Protein AF-A0AAV6SVW7-F1 (afdb_monomer)

Structure (mmCIF, N/CA/C/O backbone):
data_AF-A0AAV6SVW7-F1
#
_entry.id   AF-A0AAV6SVW7-F1
#
loop_
_atom_site.group_PDB
_atom_site.id
_atom_site.type_symbol
_atom_site.label_atom_id
_atom_site.label_alt_id
_atom_site.label_comp_id
_atom_site.label_asym_id
_atom_site.label_entity_id
_atom_site.label_seq_id
_atom_site.pdbx_PDB_ins_code
_atom_site.Cartn_x
_atom_site.Cartn_y
_atom_site.Cartn_z
_atom_site.occupancy
_atom_site.B_iso_or_equiv
_atom_site.auth_seq_id
_atom_site.auth_comp_id
_atom_site.auth_asym_id
_atom_site.auth_atom_id
_atom_site.pdbx_PDB_model_num
ATOM 1 N N . MET A 1 1 ? 54.884 0.766 43.199 1.00 44.59 1 MET A N 1
ATOM 2 C CA . MET A 1 1 ? 55.150 0.508 41.767 1.00 44.59 1 MET A CA 1
ATOM 3 C C . MET A 1 1 ? 53.873 0.757 40.955 1.00 44.59 1 MET A C 1
ATOM 5 O O . MET A 1 1 ? 53.070 -0.134 40.744 1.00 44.59 1 MET A O 1
ATOM 9 N N . ASN A 1 2 ? 53.664 2.037 40.641 1.00 40.62 2 ASN A N 1
ATOM 10 C CA . ASN A 1 2 ? 53.042 2.683 39.474 1.00 40.62 2 ASN A CA 1
ATOM 11 C C . ASN A 1 2 ? 51.845 2.015 38.749 1.00 40.62 2 ASN A C 1
ATOM 13 O O . ASN A 1 2 ? 52.002 1.393 37.705 1.00 40.62 2 ASN A O 1
ATOM 17 N N . ASN A 1 3 ? 50.624 2.317 39.215 1.00 53.09 3 ASN A N 1
ATOM 18 C CA . ASN A 1 3 ? 49.348 2.130 38.491 1.00 53.09 3 ASN A CA 1
ATOM 19 C C . ASN A 1 3 ? 49.211 3.091 37.273 1.00 53.09 3 ASN A C 1
ATOM 21 O O . ASN A 1 3 ? 48.445 2.854 36.346 1.00 53.09 3 ASN A O 1
ATOM 25 N N . ALA A 1 4 ? 50.029 4.148 37.206 1.00 53.28 4 ALA A N 1
ATOM 26 C CA . ALA A 1 4 ? 49.987 5.140 36.129 1.00 53.28 4 ALA A CA 1
ATOM 27 C C . ALA A 1 4 ? 50.474 4.619 34.758 1.00 53.28 4 ALA A C 1
ATOM 29 O O . ALA A 1 4 ? 50.065 5.143 33.727 1.00 53.28 4 ALA A O 1
ATOM 30 N N . THR A 1 5 ? 51.310 3.575 34.707 1.00 56.66 5 THR A N 1
ATOM 31 C CA . THR A 1 5 ? 51.889 3.084 33.440 1.00 56.66 5 THR A CA 1
ATOM 32 C C . THR A 1 5 ? 50.889 2.268 32.605 1.00 56.66 5 THR A C 1
ATOM 34 O O . THR A 1 5 ? 50.937 2.311 31.376 1.00 56.66 5 THR A O 1
ATOM 37 N N . LEU A 1 6 ? 49.931 1.586 33.249 1.00 53.31 6 LEU A N 1
ATOM 38 C CA . LEU A 1 6 ? 48.901 0.781 32.571 1.00 53.31 6 LEU A CA 1
ATOM 39 C C . LEU A 1 6 ? 47.784 1.638 31.950 1.00 53.31 6 LEU A C 1
ATOM 41 O O . LEU A 1 6 ? 47.276 1.304 30.881 1.00 53.31 6 LEU A O 1
ATOM 45 N N . GLN A 1 7 ? 47.441 2.772 32.572 1.00 52.28 7 GLN A N 1
ATOM 46 C CA . GLN A 1 7 ? 46.446 3.715 32.041 1.00 52.28 7 GLN A CA 1
ATOM 47 C C . GLN A 1 7 ? 46.951 4.433 30.773 1.00 52.28 7 GLN A C 1
ATOM 49 O O . GLN A 1 7 ? 46.193 4.629 29.825 1.00 52.28 7 GLN A O 1
ATOM 54 N N . VAL A 1 8 ? 48.251 4.745 30.694 1.00 51.66 8 VAL A N 1
ATOM 55 C CA . VAL A 1 8 ? 48.854 5.436 29.536 1.00 51.66 8 VAL A CA 1
ATOM 56 C C . VAL A 1 8 ? 48.928 4.531 28.294 1.00 51.66 8 VAL A C 1
ATOM 58 O O . VAL A 1 8 ? 48.668 4.995 27.185 1.00 51.66 8 VAL A O 1
ATOM 61 N N . GLN A 1 9 ? 49.181 3.224 28.447 1.00 52.53 9 GLN A N 1
ATOM 62 C CA . GLN A 1 9 ? 49.173 2.281 27.313 1.00 52.53 9 GLN A CA 1
ATOM 63 C C . GLN A 1 9 ? 47.788 2.117 26.660 1.00 52.53 9 GLN A C 1
ATOM 65 O O . GLN A 1 9 ? 47.708 1.879 25.453 1.00 52.53 9 GLN A O 1
ATOM 70 N N . PHE A 1 10 ? 46.699 2.257 27.424 1.00 53.31 10 PHE A N 1
ATOM 71 C CA . PHE A 1 10 ? 45.330 2.166 26.901 1.00 53.31 10 PHE A CA 1
ATOM 72 C C . PHE A 1 10 ? 44.915 3.408 26.099 1.00 53.31 10 PHE A C 1
ATOM 74 O O . PHE A 1 10 ? 44.258 3.273 25.066 1.00 53.31 10 PHE A O 1
ATOM 81 N N . VAL A 1 11 ? 45.327 4.604 26.534 1.00 53.94 11 VAL A N 1
ATOM 82 C CA . VAL A 1 11 ? 45.040 5.869 25.830 1.00 53.94 11 VAL A CA 1
ATOM 83 C C . VAL A 1 11 ? 45.810 5.942 24.506 1.00 53.94 11 VAL A C 1
ATOM 85 O O . VAL A 1 11 ? 45.211 6.203 23.465 1.00 53.94 11 VAL A O 1
ATOM 88 N N . ILE A 1 12 ? 47.092 5.552 24.499 1.00 54.34 12 ILE A N 1
ATOM 89 C CA . ILE A 1 12 ? 47.933 5.567 23.287 1.00 54.34 12 ILE A CA 1
ATOM 90 C C . ILE A 1 12 ? 47.407 4.613 22.192 1.00 54.34 12 ILE A C 1
ATOM 92 O O . ILE A 1 12 ? 47.508 4.925 21.004 1.00 54.34 12 ILE A O 1
ATOM 96 N N . LYS A 1 13 ? 46.783 3.477 22.554 1.00 54.31 13 LYS A N 1
ATOM 97 C CA . LYS A 1 13 ? 46.134 2.573 21.578 1.00 54.31 13 LYS A CA 1
ATOM 98 C C . LYS A 1 13 ? 44.862 3.161 20.955 1.00 54.31 13 LYS A C 1
ATOM 100 O O . LYS A 1 13 ? 44.518 2.789 19.838 1.00 54.31 13 LYS A O 1
ATOM 105 N N . ARG A 1 14 ? 44.177 4.070 21.652 1.00 53.91 14 ARG A N 1
ATOM 106 C CA . ARG A 1 14 ? 42.938 4.721 21.198 1.00 53.91 14 ARG A CA 1
ATOM 107 C C . ARG A 1 14 ? 43.237 5.875 20.234 1.00 53.91 14 ARG A C 1
ATOM 109 O O . ARG A 1 14 ? 42.643 5.937 19.162 1.00 53.91 14 ARG A O 1
ATOM 116 N N . ASP A 1 15 ? 44.253 6.681 20.541 1.00 51.75 15 ASP A N 1
ATOM 117 C CA . ASP A 1 15 ? 44.711 7.784 19.680 1.00 51.75 15 ASP A CA 1
ATOM 118 C C . ASP A 1 15 ? 45.306 7.306 18.338 1.00 51.75 15 ASP A C 1
ATOM 120 O O . ASP A 1 15 ? 45.236 8.010 17.328 1.00 51.75 15 ASP A O 1
ATOM 124 N N . ALA A 1 16 ? 45.881 6.097 18.297 1.00 54.31 16 ALA A N 1
ATOM 125 C CA . ALA A 1 16 ? 46.373 5.482 17.061 1.00 54.31 16 ALA A CA 1
ATOM 126 C C . ALA A 1 16 ? 45.231 5.029 16.124 1.00 54.31 16 ALA A C 1
ATOM 128 O O . ALA A 1 16 ? 45.358 5.134 14.904 1.00 54.31 16 ALA A O 1
ATOM 129 N N . ILE A 1 17 ? 44.101 4.582 16.685 1.00 57.22 17 ILE A N 1
ATOM 130 C CA . ILE A 1 17 ? 42.902 4.175 15.931 1.00 57.22 17 ILE A CA 1
ATOM 131 C C . ILE A 1 17 ? 42.198 5.405 15.335 1.00 57.22 17 ILE A C 1
ATOM 133 O O . ILE A 1 17 ? 41.810 5.386 14.165 1.00 57.22 17 ILE A O 1
ATOM 137 N N . ASP A 1 18 ? 42.132 6.511 16.081 1.00 54.66 18 ASP A N 1
ATOM 138 C CA . ASP A 1 18 ? 41.532 7.767 15.607 1.00 54.66 18 ASP A CA 1
ATOM 139 C C . ASP A 1 18 ? 42.341 8.448 14.488 1.00 54.66 18 ASP A C 1
ATOM 141 O O . ASP A 1 18 ? 41.782 9.185 13.668 1.00 54.66 18 ASP A O 1
ATOM 145 N N . LYS A 1 19 ? 43.655 8.190 14.411 1.00 54.22 19 LYS A N 1
ATOM 146 C CA . LYS A 1 19 ? 44.498 8.655 13.297 1.00 54.22 19 LYS A CA 1
ATOM 147 C C . LYS A 1 19 ? 44.289 7.831 12.023 1.00 54.22 19 LYS A C 1
ATOM 149 O O . LYS A 1 19 ? 44.198 8.430 10.956 1.00 54.22 19 LYS A O 1
ATOM 154 N N . LEU A 1 20 ? 44.096 6.512 12.125 1.00 53.78 20 LEU A N 1
ATOM 155 C CA . LEU A 1 20 ? 43.766 5.653 10.973 1.00 53.78 20 LEU A CA 1
ATOM 156 C C . LEU A 1 20 ? 42.351 5.916 10.421 1.00 53.78 20 LEU A C 1
ATOM 158 O O . LEU A 1 20 ? 42.126 5.827 9.216 1.00 53.78 20 LEU A O 1
ATOM 162 N N . ALA A 1 21 ? 41.404 6.321 11.273 1.00 54.22 21 ALA A N 1
ATOM 163 C CA . ALA A 1 21 ? 40.040 6.665 10.861 1.00 54.22 21 ALA A CA 1
ATOM 164 C C . ALA A 1 21 ? 39.934 7.987 10.066 1.00 54.22 21 ALA A C 1
ATOM 166 O O . ALA A 1 21 ? 38.937 8.219 9.379 1.00 54.22 21 ALA A O 1
ATOM 167 N N . LYS A 1 22 ? 40.941 8.872 10.140 1.00 56.56 22 LYS A N 1
ATOM 168 C CA . LYS A 1 22 ? 40.931 10.167 9.430 1.00 56.56 22 LYS A CA 1
ATOM 169 C C . LYS A 1 22 ? 41.402 10.083 7.978 1.00 56.56 22 LYS A C 1
ATOM 171 O O . LYS A 1 22 ? 41.055 10.979 7.212 1.00 56.56 22 LYS A O 1
ATOM 176 N N . GLU A 1 23 ? 42.120 9.029 7.597 1.00 48.41 23 GLU A N 1
ATOM 177 C CA . GLU A 1 23 ? 42.682 8.865 6.247 1.00 48.41 23 GLU A CA 1
ATOM 178 C C . GLU A 1 23 ? 41.740 8.104 5.290 1.00 48.41 23 GLU A C 1
ATOM 180 O O . GLU A 1 23 ? 41.835 8.249 4.078 1.00 48.41 23 GLU A O 1
ATOM 185 N N . TYR A 1 24 ? 40.724 7.409 5.820 1.00 50.59 24 TYR A N 1
ATOM 186 C CA . TYR A 1 24 ? 39.656 6.751 5.044 1.00 50.59 24 TYR A CA 1
ATOM 187 C C . TYR A 1 24 ? 38.396 7.623 4.852 1.00 50.59 24 TYR A C 1
ATOM 189 O O . TYR A 1 24 ? 37.276 7.125 4.731 1.00 50.59 24 TYR A O 1
ATOM 197 N N . ARG A 1 25 ? 38.552 8.952 4.784 1.00 51.94 25 ARG A N 1
ATOM 198 C CA . ARG A 1 25 ? 37.470 9.883 4.405 1.00 51.94 25 ARG A CA 1
ATOM 199 C C . ARG A 1 25 ? 37.308 9.984 2.884 1.00 51.94 25 ARG A C 1
ATOM 201 O O . ARG A 1 25 ? 37.461 11.052 2.300 1.00 51.94 25 ARG A O 1
ATOM 208 N N . GLY A 1 26 ? 36.944 8.868 2.260 1.00 40.72 26 GLY A N 1
ATOM 209 C CA . GLY A 1 26 ? 36.455 8.812 0.883 1.00 40.72 26 GLY A CA 1
ATOM 210 C C . GLY A 1 26 ? 34.986 8.392 0.861 1.00 40.72 26 GLY A C 1
ATOM 211 O O . GLY A 1 26 ? 34.686 7.216 1.006 1.00 40.72 26 GLY A O 1
ATOM 212 N N . HIS A 1 27 ? 34.085 9.370 0.734 1.00 51.31 27 HIS A N 1
ATOM 213 C CA . HIS A 1 27 ? 32.672 9.258 0.334 1.00 51.31 27 HIS A CA 1
ATOM 214 C C . HIS A 1 27 ? 31.927 7.934 0.617 1.00 51.31 27 HIS A C 1
ATOM 216 O O . HIS A 1 27 ? 31.515 7.235 -0.305 1.00 51.31 27 HIS A O 1
ATOM 222 N N . VAL A 1 28 ? 31.598 7.666 1.883 1.00 44.09 28 VAL A N 1
ATOM 223 C CA . VAL A 1 28 ? 30.383 6.899 2.201 1.00 44.09 28 VAL A CA 1
ATOM 224 C C . VAL A 1 28 ? 29.422 7.847 2.895 1.00 44.09 28 VAL A C 1
ATOM 226 O O . VAL A 1 28 ? 29.619 8.267 4.033 1.00 44.09 28 VAL A O 1
ATOM 229 N N . GLN A 1 29 ? 28.407 8.249 2.140 1.00 42.59 29 GLN A N 1
ATOM 230 C CA . GLN A 1 29 ? 27.324 9.130 2.543 1.00 42.59 29 GLN A CA 1
ATOM 231 C C . GLN A 1 29 ? 26.471 8.417 3.605 1.00 42.59 29 GLN A C 1
ATOM 233 O O . GLN A 1 29 ? 25.433 7.833 3.301 1.00 42.59 29 GLN A O 1
ATOM 238 N N . LEU A 1 30 ? 26.931 8.434 4.861 1.00 44.62 30 LEU A N 1
ATOM 239 C CA . LEU A 1 30 ? 26.155 8.003 6.023 1.00 44.62 30 LEU A CA 1
ATOM 240 C C . LEU A 1 30 ? 25.028 9.012 6.248 1.00 44.62 30 LEU A C 1
ATOM 242 O O . LEU A 1 30 ? 25.114 9.947 7.041 1.00 44.62 30 LEU A O 1
ATOM 246 N N . SER A 1 31 ? 23.957 8.824 5.488 1.00 40.47 31 SER A N 1
ATOM 247 C CA . SER A 1 31 ? 22.658 9.380 5.809 1.00 40.47 31 SER A CA 1
ATOM 248 C C . SER A 1 31 ? 22.177 8.692 7.085 1.00 40.47 31 SER A C 1
ATOM 250 O O . SER A 1 31 ? 21.743 7.543 7.063 1.00 40.47 31 SER A O 1
ATOM 252 N N . PHE A 1 32 ? 22.249 9.401 8.213 1.00 42.59 32 PHE A N 1
ATOM 253 C CA . PHE A 1 32 ? 21.503 9.067 9.428 1.00 42.59 32 PHE A CA 1
ATOM 254 C C . PHE A 1 32 ? 20.003 9.265 9.156 1.00 42.59 32 PHE A C 1
ATOM 256 O O . PHE A 1 32 ? 19.350 10.163 9.682 1.00 42.59 32 PHE A O 1
ATOM 263 N N . SER A 1 33 ? 19.453 8.440 8.271 1.00 49.34 33 SER A N 1
ATOM 264 C CA . SER A 1 33 ? 18.027 8.184 8.218 1.00 49.34 33 SER A CA 1
ATOM 265 C C . SER A 1 33 ? 17.752 7.223 9.367 1.00 49.34 33 SER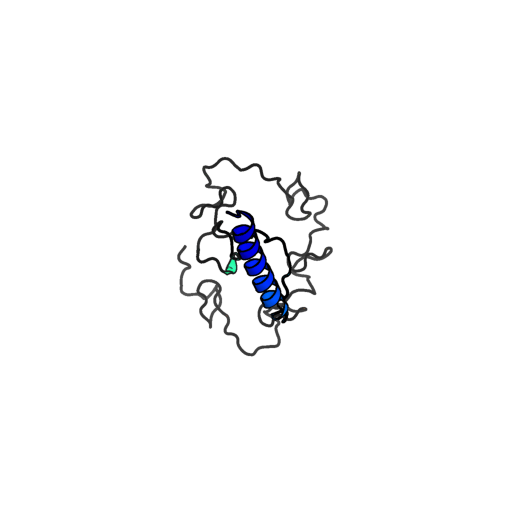 A C 1
ATOM 267 O O . SER A 1 33 ? 18.378 6.169 9.459 1.00 49.34 33 SER A O 1
ATOM 269 N N . LYS A 1 34 ? 16.877 7.613 10.303 1.00 37.62 34 LYS A N 1
ATOM 270 C CA . LYS A 1 34 ? 16.315 6.668 11.278 1.00 37.62 34 LYS A CA 1
ATOM 271 C C . LYS A 1 34 ? 15.968 5.386 10.506 1.00 37.62 34 LYS A C 1
ATOM 273 O O . LYS A 1 34 ? 15.293 5.537 9.482 1.00 37.62 34 LYS A O 1
ATOM 278 N N . PRO A 1 35 ? 16.414 4.183 10.917 1.00 45.97 35 PRO A N 1
ATOM 279 C CA . PRO A 1 35 ? 15.950 2.968 10.275 1.00 45.97 35 PRO A CA 1
ATOM 280 C C . PRO A 1 35 ? 14.439 2.966 10.464 1.00 45.97 35 PRO A C 1
ATOM 282 O O . PRO A 1 35 ? 13.928 2.827 11.573 1.00 45.97 35 PRO A O 1
ATOM 285 N N . TYR A 1 36 ? 13.716 3.267 9.391 1.00 53.59 36 TYR A N 1
ATOM 286 C CA . TYR A 1 36 ? 12.300 2.995 9.348 1.00 53.59 36 TYR A CA 1
ATOM 287 C C . TYR A 1 36 ? 12.242 1.478 9.450 1.00 53.59 36 TYR A C 1
ATOM 289 O O . TYR A 1 36 ? 12.650 0.800 8.507 1.00 53.59 36 TYR A O 1
ATOM 297 N N . GLU A 1 37 ? 11.875 0.965 10.625 1.00 57.44 37 GLU A N 1
ATOM 298 C CA . GLU A 1 37 ? 11.620 -0.454 10.853 1.00 57.44 37 GLU A CA 1
ATOM 299 C C . GLU A 1 37 ? 10.467 -0.858 9.936 1.00 57.44 37 GLU A C 1
ATOM 301 O O . GLU A 1 37 ? 9.289 -0.823 10.290 1.00 57.44 37 GLU A O 1
ATOM 306 N N . MET A 1 38 ? 10.815 -1.127 8.682 1.00 68.00 38 MET A N 1
ATOM 307 C CA . MET A 1 38 ? 9.882 -1.524 7.658 1.00 68.00 38 MET A CA 1
ATOM 308 C C . MET A 1 38 ? 9.583 -2.989 7.901 1.00 68.00 38 MET A C 1
ATOM 310 O O . MET A 1 38 ? 10.418 -3.854 7.637 1.00 68.00 38 MET A O 1
ATOM 314 N N . PHE A 1 39 ? 8.390 -3.239 8.416 1.00 74.94 39 PHE A N 1
ATOM 315 C CA . PHE A 1 39 ? 7.812 -4.565 8.451 1.00 74.94 39 PHE A CA 1
ATOM 316 C C . PHE A 1 39 ? 7.166 -4.858 7.097 1.00 74.94 39 PHE A C 1
ATOM 318 O O . PHE A 1 39 ? 6.495 -4.020 6.482 1.00 74.94 39 PHE A O 1
ATOM 325 N N . CYS A 1 40 ? 7.396 -6.063 6.607 1.00 76.44 40 CYS A N 1
ATOM 326 C CA . CYS A 1 40 ? 6.781 -6.572 5.409 1.00 76.44 40 CYS A CA 1
ATOM 327 C C . CYS A 1 40 ? 5.309 -6.872 5.697 1.00 76.44 40 CYS A C 1
ATOM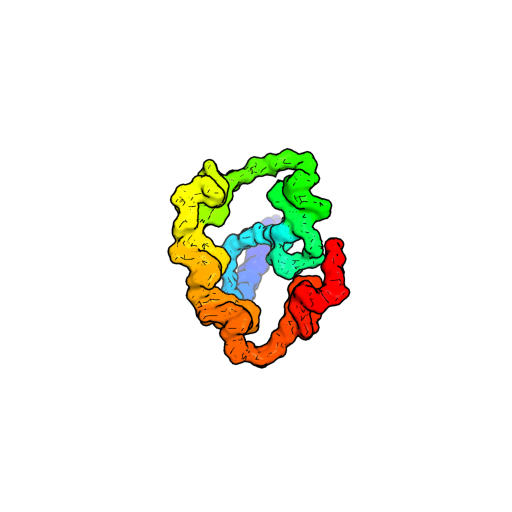 329 O O . CYS A 1 40 ? 4.984 -7.749 6.487 1.00 76.44 40 CYS A O 1
ATOM 331 N N .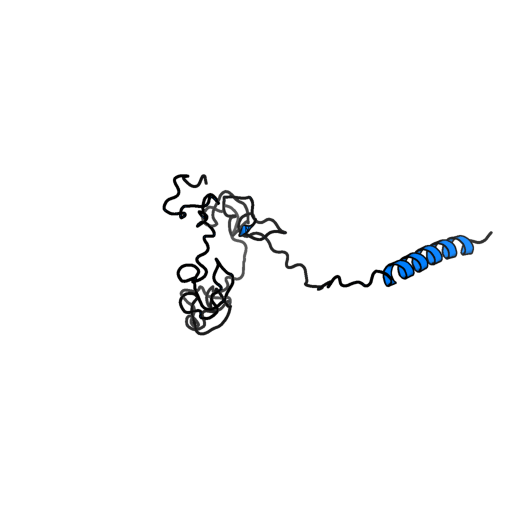 TYR A 1 41 ? 4.394 -6.188 5.016 1.00 73.62 41 TYR A N 1
ATOM 332 C CA . TYR A 1 41 ? 2.955 -6.432 5.176 1.00 73.62 41 TYR A CA 1
ATOM 333 C C . TYR A 1 41 ? 2.496 -7.814 4.676 1.00 73.62 41 TYR A C 1
ATOM 335 O O . TYR A 1 41 ? 1.362 -8.190 4.951 1.00 73.62 41 TYR A O 1
ATOM 343 N N . ARG A 1 42 ? 3.354 -8.557 3.957 1.00 74.00 42 ARG A N 1
ATOM 344 C CA . ARG A 1 42 ? 3.067 -9.931 3.519 1.00 74.00 42 ARG A CA 1
ATOM 345 C C . ARG A 1 42 ? 3.455 -10.990 4.544 1.00 74.00 42 ARG A C 1
ATOM 347 O O . ARG A 1 42 ? 2.717 -11.944 4.677 1.00 74.00 42 ARG A O 1
ATOM 354 N N . CYS A 1 43 ? 4.537 -10.831 5.307 1.00 75.44 43 CYS A N 1
ATOM 355 C CA . CYS A 1 43 ? 4.943 -11.855 6.287 1.00 75.44 43 CYS A CA 1
ATOM 356 C C . CYS A 1 43 ? 5.044 -11.375 7.737 1.00 75.44 43 CYS A C 1
ATOM 358 O O . CYS A 1 43 ? 5.127 -12.197 8.639 1.00 75.44 43 CYS A O 1
ATOM 360 N N . GLY A 1 44 ? 5.020 -10.066 7.976 1.00 73.81 44 GLY A N 1
ATOM 361 C CA . GLY A 1 44 ? 5.203 -9.467 9.297 1.00 73.81 44 GLY A CA 1
ATOM 362 C C . GLY A 1 44 ? 6.663 -9.261 9.713 1.00 73.81 44 GLY A C 1
ATOM 363 O O . GLY A 1 44 ? 6.895 -8.553 10.690 1.00 73.81 44 GLY A O 1
ATOM 364 N N . ASP A 1 45 ? 7.640 -9.801 8.977 1.00 78.00 45 ASP A N 1
ATOM 365 C CA . ASP A 1 45 ? 9.064 -9.673 9.316 1.00 78.00 45 ASP A CA 1
ATOM 366 C C . ASP A 1 45 ? 9.659 -8.325 8.903 1.00 78.00 45 ASP A C 1
ATOM 368 O O . ASP A 1 45 ? 9.178 -7.648 7.994 1.00 78.00 45 ASP A O 1
ATOM 372 N N . GLN A 1 46 ? 10.755 -7.947 9.556 1.00 78.19 46 GLN A N 1
ATOM 373 C CA . GLN A 1 46 ? 11.472 -6.702 9.297 1.00 78.19 46 GLN A CA 1
ATOM 374 C C . GLN A 1 46 ? 12.581 -6.872 8.249 1.00 78.19 46 GLN A C 1
ATOM 376 O O . GLN A 1 46 ? 13.058 -7.972 7.975 1.00 78.19 46 GLN A O 1
ATOM 381 N N . GLY A 1 47 ? 13.028 -5.753 7.675 1.00 78.50 47 GLY A N 1
ATOM 382 C CA . GLY A 1 47 ? 14.253 -5.705 6.868 1.00 78.50 47 GLY A CA 1
ATOM 383 C C . GLY A 1 47 ? 14.073 -5.975 5.373 1.00 78.50 47 GLY A C 1
ATOM 384 O O . GLY A 1 47 ? 15.060 -5.981 4.642 1.00 78.50 47 GLY A O 1
ATOM 385 N N . HIS A 1 48 ? 12.837 -6.143 4.894 1.00 81.19 48 HIS A N 1
ATOM 386 C CA . HIS A 1 48 ? 12.542 -6.263 3.467 1.00 81.19 48 HIS A CA 1
ATOM 387 C C . HIS A 1 48 ? 11.201 -5.617 3.092 1.00 81.19 48 HIS A C 1
ATOM 389 O O . HIS A 1 48 ? 10.291 -5.477 3.911 1.00 81.19 48 HIS A O 1
ATOM 395 N N . MET A 1 49 ? 11.071 -5.205 1.828 1.00 74.19 49 MET A N 1
ATOM 396 C CA . MET A 1 49 ? 9.807 -4.703 1.291 1.00 74.19 49 MET A CA 1
ATOM 397 C C . MET A 1 49 ? 8.879 -5.862 0.948 1.00 74.19 49 MET A C 1
ATOM 399 O O . MET A 1 49 ? 9.342 -6.932 0.567 1.00 74.19 49 MET A O 1
ATOM 403 N N . ALA A 1 50 ? 7.565 -5.606 0.947 1.00 73.50 50 ALA A N 1
ATOM 404 C CA . ALA A 1 50 ? 6.555 -6.583 0.543 1.00 73.50 50 ALA A CA 1
ATOM 405 C C . ALA A 1 50 ? 6.968 -7.349 -0.718 1.00 73.50 50 ALA A C 1
ATOM 407 O O . ALA A 1 50 ? 6.968 -8.565 -0.681 1.00 73.50 50 ALA A O 1
ATOM 408 N N . ARG A 1 51 ? 7.428 -6.667 -1.774 1.00 70.12 51 ARG A N 1
ATOM 409 C CA . ARG A 1 51 ? 7.869 -7.255 -3.055 1.00 70.12 51 ARG A CA 1
ATOM 410 C C . ARG A 1 51 ? 8.996 -8.295 -2.958 1.00 70.12 51 ARG A C 1
ATOM 412 O O . ARG A 1 51 ? 8.987 -9.227 -3.750 1.00 70.12 51 ARG A O 1
ATOM 419 N N . ASP A 1 52 ? 9.897 -8.144 -1.993 1.00 68.88 52 ASP A N 1
ATOM 420 C CA . ASP A 1 52 ? 11.077 -8.999 -1.798 1.00 68.88 52 ASP A CA 1
ATOM 421 C C . ASP A 1 52 ? 10.795 -10.120 -0.784 1.00 68.88 52 ASP A C 1
ATOM 423 O O . ASP A 1 52 ? 11.675 -10.901 -0.434 1.00 68.88 52 ASP A O 1
ATOM 427 N N . CYS A 1 53 ? 9.554 -10.189 -0.295 1.00 76.88 53 CYS A N 1
ATOM 428 C CA . CYS A 1 53 ? 9.104 -11.214 0.626 1.00 76.88 53 CYS A CA 1
ATOM 429 C C . CYS A 1 53 ? 9.062 -12.582 -0.052 1.00 76.88 53 CYS A C 1
ATOM 431 O O . CYS A 1 53 ? 8.447 -12.740 -1.108 1.00 76.88 53 CYS A O 1
ATOM 433 N N . CYS A 1 54 ? 9.683 -13.564 0.596 1.00 74.75 54 CYS A N 1
ATOM 434 C CA . CYS A 1 54 ? 9.702 -14.958 0.170 1.00 74.75 54 CYS A CA 1
ATOM 435 C C . CYS A 1 54 ? 8.406 -15.724 0.495 1.00 74.75 54 CYS A C 1
ATOM 437 O O . CYS A 1 54 ? 8.264 -16.866 0.065 1.00 74.75 54 CYS A O 1
ATOM 439 N N . HIS A 1 55 ? 7.469 -15.119 1.232 1.00 69.56 55 HIS A N 1
ATOM 440 C CA . HIS A 1 55 ? 6.184 -15.728 1.572 1.00 69.56 55 HIS A CA 1
ATOM 441 C C . HIS A 1 55 ? 5.132 -15.473 0.478 1.00 69.56 55 HIS A C 1
ATOM 443 O O . HIS A 1 55 ? 5.014 -14.351 -0.025 1.00 69.56 55 HIS A O 1
ATOM 449 N N . SER A 1 56 ? 4.382 -16.521 0.109 1.00 70.62 56 SER A N 1
ATOM 450 C CA . SER A 1 56 ? 3.287 -16.470 -0.876 1.00 70.62 56 SER A CA 1
ATOM 451 C C . SER A 1 56 ? 1.985 -15.919 -0.290 1.00 70.62 56 SER A C 1
ATOM 453 O O . SER A 1 56 ? 1.266 -15.196 -0.976 1.00 70.62 56 SER A O 1
ATOM 455 N N . GLU A 1 57 ? 1.728 -16.222 0.982 1.00 72.69 57 GLU A N 1
ATOM 456 C CA . GLU A 1 57 ? 0.513 -15.859 1.709 1.00 72.69 57 GLU A CA 1
ATOM 457 C C . GLU A 1 57 ? 0.656 -14.530 2.451 1.00 72.69 57 GLU A C 1
ATOM 459 O O . GLU A 1 57 ? 1.685 -14.257 3.074 1.00 72.69 57 GLU A O 1
ATOM 464 N N . ASP A 1 58 ? -0.408 -13.726 2.422 1.00 79.00 58 ASP A N 1
ATOM 465 C CA . ASP A 1 58 ? -0.458 -12.454 3.133 1.00 79.00 58 ASP A CA 1
ATOM 466 C C . ASP A 1 58 ? -0.645 -12.667 4.644 1.00 79.00 58 ASP A C 1
ATOM 468 O O . ASP A 1 58 ? -1.465 -13.462 5.115 1.00 79.00 58 ASP A O 1
ATOM 472 N N . ALA A 1 59 ? 0.095 -11.896 5.431 1.00 83.50 59 ALA A N 1
ATOM 473 C CA . ALA A 1 59 ? -0.026 -11.864 6.871 1.00 83.50 59 ALA A CA 1
ATOM 474 C C . ALA A 1 59 ? -1.333 -11.181 7.290 1.00 83.50 59 ALA A C 1
ATOM 476 O O . ALA A 1 59 ? -1.765 -10.1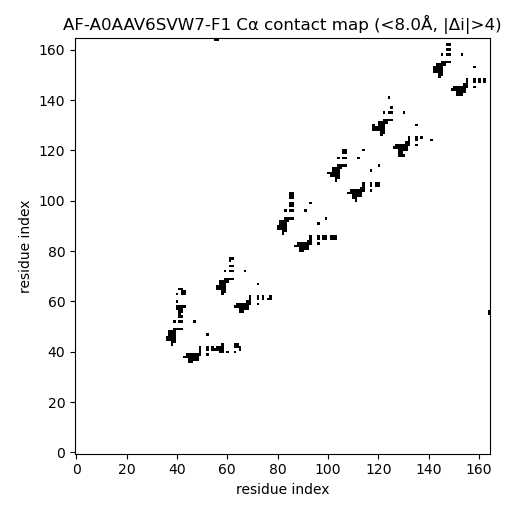65 6.741 1.00 83.50 59 ALA A O 1
ATOM 477 N N . CYS A 1 60 ? -1.948 -11.703 8.344 1.00 85.44 60 CYS A N 1
ATOM 478 C CA . CYS A 1 60 ? -3.139 -11.122 8.934 1.00 85.44 60 CYS A CA 1
ATOM 479 C C . CYS A 1 60 ? -2.889 -9.676 9.404 1.00 85.44 60 CYS A C 1
ATOM 481 O O . CYS A 1 60 ? -2.081 -9.446 10.296 1.00 85.44 60 CYS A O 1
ATOM 483 N N . TYR A 1 61 ? -3.670 -8.695 8.938 1.00 82.31 61 TYR A N 1
ATOM 484 C CA . TYR A 1 61 ? -3.532 -7.285 9.362 1.00 82.31 61 TYR A CA 1
ATOM 485 C C . TYR A 1 61 ? -3.851 -6.992 10.844 1.00 82.31 61 TYR A C 1
ATOM 487 O O . TYR A 1 61 ? -3.813 -5.831 11.259 1.00 82.31 61 TYR A O 1
ATOM 495 N N . ASN A 1 62 ? -4.239 -8.000 11.633 1.00 84.50 62 ASN A N 1
ATOM 496 C CA . ASN A 1 62 ? -4.440 -7.859 13.076 1.00 84.50 62 ASN A CA 1
ATOM 497 C C . ASN A 1 62 ? -3.215 -8.362 13.855 1.00 84.50 62 ASN A C 1
ATOM 499 O O . ASN A 1 62 ? -2.620 -7.628 14.644 1.00 84.50 62 ASN A O 1
ATOM 503 N N . CYS A 1 63 ? -2.811 -9.610 13.613 1.00 85.31 63 CYS A N 1
ATOM 504 C CA . CYS A 1 63 ? -1.743 -10.262 14.368 1.00 85.31 63 CYS A CA 1
ATOM 505 C C . CYS A 1 63 ? -0.426 -10.446 13.611 1.00 85.31 63 CYS A C 1
ATOM 507 O O . CYS A 1 63 ? 0.546 -10.888 14.212 1.00 85.31 63 CYS A O 1
ATOM 509 N N . HIS A 1 64 ? -0.389 -10.092 12.327 1.00 80.12 64 HIS A N 1
ATOM 510 C CA . HIS A 1 64 ? 0.751 -10.233 11.416 1.00 80.12 64 HIS A CA 1
ATOM 511 C C . HIS A 1 64 ? 1.251 -11.674 11.258 1.00 80.12 64 HIS A C 1
ATOM 513 O O . HIS A 1 64 ? 2.385 -11.896 10.857 1.00 80.12 64 HIS A O 1
ATOM 519 N N . ARG A 1 65 ? 0.395 -12.663 11.541 1.00 81.62 65 ARG A N 1
ATOM 520 C CA . ARG A 1 65 ? 0.678 -14.079 11.284 1.00 81.62 65 ARG A CA 1
ATOM 521 C C . ARG A 1 65 ? 0.102 -14.498 9.935 1.00 81.62 65 ARG A C 1
ATOM 523 O O . ARG A 1 65 ? -1.011 -14.098 9.597 1.00 81.62 65 ARG A O 1
ATOM 530 N N . ILE A 1 66 ? 0.853 -15.307 9.198 1.00 81.50 66 ILE A N 1
ATOM 531 C CA . ILE A 1 66 ? 0.443 -15.884 7.911 1.00 81.50 66 ILE A CA 1
ATOM 532 C C . ILE A 1 66 ? -0.575 -17.025 8.092 1.00 81.50 66 ILE A C 1
ATOM 534 O O . ILE A 1 66 ? -0.770 -17.534 9.201 1.00 81.50 66 ILE A O 1
ATOM 538 N N . GLY A 1 67 ? -1.241 -17.419 7.003 1.00 84.38 67 GLY A N 1
ATOM 539 C CA . GLY A 1 67 ? -2.183 -18.548 6.969 1.00 84.38 67 GLY A CA 1
ATOM 540 C C . GLY A 1 67 ? -3.629 -18.210 7.350 1.00 84.38 67 GLY A C 1
ATOM 541 O O . GLY A 1 67 ? -4.464 -19.107 7.433 1.00 84.38 67 GLY A O 1
ATOM 542 N N . HIS A 1 68 ? -3.942 -16.935 7.603 1.00 88.69 68 HIS A N 1
ATOM 543 C CA . HIS A 1 68 ? -5.318 -16.457 7.744 1.00 88.69 68 HIS A CA 1
ATOM 544 C C . HIS A 1 68 ? -5.424 -14.954 7.462 1.00 88.69 68 HIS A C 1
ATOM 546 O O . HIS A 1 68 ? -4.477 -14.196 7.663 1.00 88.69 68 HIS A O 1
ATOM 552 N N . ILE A 1 69 ? -6.618 -14.504 7.075 1.00 86.38 69 ILE A N 1
ATOM 553 C CA . ILE A 1 69 ? -6.938 -13.080 6.922 1.00 86.38 69 ILE A CA 1
ATOM 554 C C . ILE A 1 69 ? -7.509 -12.496 8.220 1.00 86.38 69 ILE A C 1
ATOM 556 O O . ILE A 1 69 ? -7.977 -13.216 9.100 1.00 86.38 69 ILE A O 1
ATOM 560 N N . SER A 1 70 ? -7.562 -11.166 8.330 1.00 84.56 70 SER A N 1
ATOM 561 C CA . SER A 1 70 ? -8.067 -10.473 9.532 1.00 84.56 70 SER A CA 1
ATOM 562 C C . SER A 1 70 ? -9.490 -10.837 9.945 1.00 84.56 70 SER A C 1
ATOM 564 O O . SER A 1 70 ? -9.844 -10.642 11.104 1.00 84.56 70 SER A O 1
ATOM 566 N N . ARG A 1 71 ? -10.304 -11.356 9.020 1.00 85.38 71 ARG A N 1
ATOM 567 C CA . ARG A 1 71 ? -11.662 -11.826 9.309 1.00 85.38 71 ARG A CA 1
ATOM 568 C C . ARG A 1 71 ? -11.675 -13.124 10.119 1.00 85.38 71 ARG A C 1
ATOM 570 O O . ARG A 1 71 ? -12.541 -13.283 10.968 1.00 85.38 71 ARG A O 1
ATOM 577 N N . ASP A 1 72 ? -10.707 -14.000 9.878 1.00 86.94 72 ASP A N 1
ATOM 578 C CA . ASP A 1 72 ? -10.595 -15.325 10.496 1.00 86.94 72 ASP A CA 1
ATOM 579 C C . ASP A 1 72 ? -9.613 -15.317 11.687 1.00 86.94 72 ASP A C 1
ATOM 581 O O . ASP A 1 72 ? -9.251 -16.356 12.242 1.00 86.94 72 ASP A O 1
ATOM 585 N N . CYS A 1 73 ? -9.165 -14.124 12.097 1.00 87.94 73 CYS A N 1
ATOM 586 C CA . CYS A 1 73 ? -8.239 -13.940 13.203 1.00 87.94 73 CYS A CA 1
ATOM 587 C C . CYS A 1 73 ? -8.935 -14.177 14.547 1.00 87.94 73 CYS A C 1
ATOM 589 O O . CYS A 1 73 ? -9.877 -13.473 14.905 1.00 87.94 73 CYS A O 1
ATOM 591 N N . LYS A 1 74 ? -8.428 -15.150 15.311 1.00 89.88 74 LYS A N 1
ATOM 592 C CA . LYS A 1 74 ? -8.932 -15.494 16.652 1.00 89.88 74 LYS A CA 1
ATOM 593 C C . LYS A 1 74 ? -8.419 -14.568 17.758 1.00 89.88 74 LYS A C 1
ATOM 595 O O . LYS A 1 74 ? -8.907 -14.637 18.880 1.00 89.88 74 LYS A O 1
ATOM 600 N N . GLU A 1 75 ? -7.410 -13.747 17.470 1.00 86.19 75 GLU A N 1
ATOM 601 C CA . GLU A 1 75 ? -6.899 -12.774 18.434 1.00 86.19 75 GLU A CA 1
ATOM 602 C C . GLU A 1 75 ? -7.829 -11.565 18.539 1.00 86.19 75 GLU A C 1
ATOM 604 O O . GLU A 1 75 ? -8.433 -11.171 17.535 1.00 86.19 75 GLU A O 1
ATOM 609 N N . PRO A 1 76 ? -7.924 -10.939 19.728 1.00 84.44 76 PRO A N 1
ATOM 610 C CA . PRO A 1 76 ? -8.665 -9.697 19.872 1.00 84.44 76 PRO A CA 1
ATOM 611 C C . PRO A 1 76 ? -8.129 -8.668 18.875 1.00 84.44 76 PRO A C 1
ATOM 613 O O . PRO A 1 76 ? -6.929 -8.620 18.582 1.00 84.44 76 PRO A O 1
ATOM 616 N N . LYS A 1 77 ? -9.029 -7.856 18.316 1.00 81.06 77 LYS A N 1
ATOM 617 C CA . LYS A 1 77 ? -8.625 -6.759 17.437 1.00 81.06 77 LYS A CA 1
ATOM 618 C C . LYS A 1 77 ? -7.702 -5.846 18.233 1.00 81.06 77 LYS A C 1
ATOM 620 O O . LYS A 1 77 ? -8.120 -5.306 19.253 1.00 81.06 77 LYS A O 1
ATOM 625 N N . LYS A 1 78 ? -6.456 -5.695 17.786 1.00 78.38 78 LYS A N 1
ATOM 626 C CA . LYS A 1 78 ? -5.558 -4.697 18.361 1.00 78.38 78 LYS A CA 1
ATOM 627 C C . LYS A 1 78 ? -6.205 -3.334 18.148 1.00 78.38 78 LYS A C 1
ATOM 629 O O . LYS A 1 78 ? -6.636 -3.032 17.035 1.00 78.38 78 LYS A O 1
ATOM 634 N N . GLU A 1 79 ? -6.290 -2.541 19.209 1.00 68.88 79 GLU A N 1
ATOM 635 C CA . GLU A 1 79 ? -6.700 -1.142 19.123 1.00 68.88 79 GLU A CA 1
ATOM 636 C C . GLU A 1 79 ? -5.641 -0.406 18.301 1.00 68.88 79 GLU A C 1
ATOM 638 O O . GLU A 1 79 ? -4.539 -0.113 18.758 1.00 68.88 79 GLU A O 1
ATOM 643 N N . ARG A 1 80 ? -5.954 -0.204 17.028 1.00 70.12 80 ARG A N 1
ATOM 644 C CA . ARG A 1 80 ? -5.192 0.615 16.093 1.00 70.12 80 ARG A CA 1
ATOM 645 C C . ARG A 1 80 ? -6.094 1.774 15.741 1.00 70.12 80 ARG A C 1
ATOM 647 O O . ARG A 1 80 ? -7.247 1.541 15.377 1.00 70.12 80 ARG A O 1
ATOM 654 N N . GLU A 1 81 ? -5.584 2.996 15.853 1.00 71.38 81 GLU A N 1
ATOM 655 C CA . GLU A 1 81 ? -6.341 4.176 15.450 1.00 71.38 81 GLU A CA 1
ATOM 656 C C . GLU A 1 81 ? -6.823 3.971 14.016 1.00 71.38 81 GLU A C 1
ATOM 658 O O . GLU A 1 81 ? -6.040 3.792 13.076 1.00 71.38 81 GLU A O 1
ATOM 663 N N . GLN A 1 82 ? -8.142 3.894 13.862 1.00 76.81 82 GLN A N 1
ATOM 664 C CA . GLN A 1 82 ? -8.760 3.686 12.571 1.00 76.81 82 GLN A CA 1
ATOM 665 C C . GLN A 1 82 ? -8.650 4.990 11.788 1.00 76.81 82 GLN A C 1
ATOM 667 O O . GLN A 1 82 ? -9.495 5.877 11.897 1.00 76.81 82 GLN A O 1
ATOM 672 N N . LEU A 1 83 ? -7.561 5.110 11.032 1.00 82.12 83 LEU A N 1
ATOM 673 C CA . LEU A 1 83 ? -7.328 6.227 10.133 1.00 82.12 83 LEU A CA 1
ATOM 674 C C . LEU A 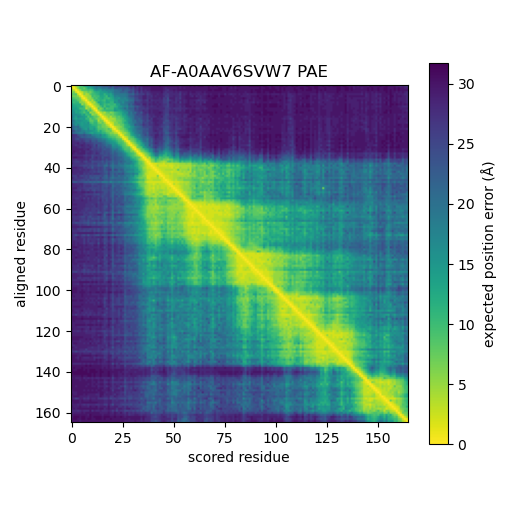1 83 ? -8.148 6.041 8.857 1.00 82.12 83 LEU A C 1
ATOM 676 O O . LEU A 1 83 ? -8.208 4.955 8.271 1.00 82.12 83 LEU A O 1
ATOM 680 N N . CYS A 1 84 ? -8.747 7.124 8.390 1.00 82.31 84 CYS A N 1
ATOM 681 C CA . CYS A 1 84 ? -9.433 7.164 7.117 1.00 82.31 84 CYS A CA 1
ATOM 682 C C . CYS A 1 84 ? -8.445 6.936 5.964 1.00 82.31 84 CYS A C 1
ATOM 684 O O . CYS A 1 84 ? -7.447 7.641 5.832 1.00 82.31 84 CYS A O 1
ATOM 686 N N . TYR A 1 85 ? -8.740 5.994 5.067 1.00 77.94 85 TYR A N 1
ATOM 687 C CA . TYR A 1 85 ? -7.873 5.691 3.919 1.00 77.94 85 TYR A CA 1
ATOM 688 C C . TYR A 1 85 ? -7.805 6.809 2.861 1.00 77.94 85 TYR A C 1
ATOM 690 O O . TYR A 1 85 ? -6.910 6.778 2.012 1.00 77.94 85 TYR A O 1
ATOM 698 N N . ASN A 1 86 ? -8.723 7.782 2.909 1.00 79.06 86 ASN A N 1
ATOM 699 C CA . ASN A 1 86 ? -8.751 8.927 1.995 1.00 79.06 86 ASN A CA 1
ATOM 700 C C . ASN A 1 86 ? -7.955 10.115 2.552 1.00 79.06 86 ASN A C 1
ATOM 702 O O . ASN A 1 86 ? -7.047 10.599 1.879 1.00 79.06 86 ASN A O 1
ATOM 706 N N . CYS A 1 87 ? -8.249 10.550 3.785 1.00 77.69 87 CYS A N 1
ATOM 707 C CA . CYS A 1 87 ? -7.660 11.760 4.377 1.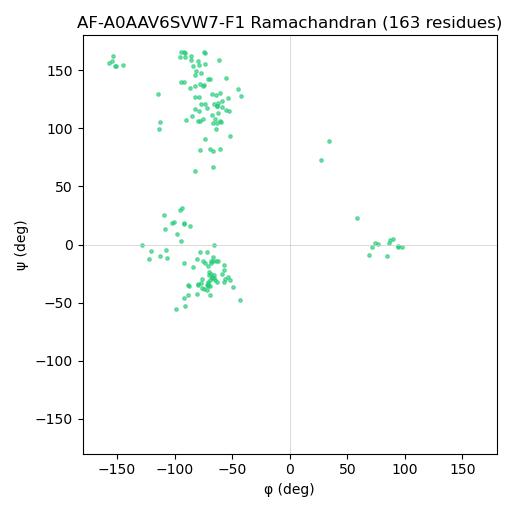00 77.69 87 CYS A CA 1
ATOM 708 C C . CYS A 1 87 ? -6.610 11.488 5.472 1.00 77.69 87 CYS A C 1
ATOM 710 O O . CYS A 1 87 ? -5.904 12.400 5.892 1.00 77.69 87 CYS A O 1
ATOM 712 N N . GLY A 1 88 ? -6.485 10.248 5.952 1.00 76.81 88 GLY A N 1
ATOM 713 C CA . GLY A 1 88 ? -5.543 9.863 7.007 1.00 76.81 88 GLY A CA 1
ATOM 714 C C . GLY A 1 88 ? -5.923 10.309 8.422 1.00 76.81 88 GLY A C 1
ATOM 715 O O . GLY A 1 88 ? -5.162 10.033 9.343 1.00 76.81 88 GLY A O 1
ATOM 716 N N . LYS A 1 89 ? -7.069 10.976 8.620 1.00 80.81 89 LYS A N 1
ATOM 717 C CA . LYS A 1 89 ? -7.562 11.394 9.944 1.00 80.81 89 LYS A CA 1
ATOM 718 C C . LYS A 1 89 ? -8.283 10.237 10.646 1.00 80.81 89 LYS A C 1
ATOM 720 O O . LYS A 1 89 ? -8.933 9.429 9.985 1.00 80.81 89 LYS A O 1
ATOM 725 N N . ALA A 1 90 ? -8.171 10.158 11.971 1.00 82.19 90 ALA A N 1
ATOM 726 C CA . ALA A 1 90 ? -8.898 9.185 12.786 1.00 82.19 90 ALA A CA 1
ATOM 727 C C . ALA A 1 90 ? -10.393 9.544 12.917 1.00 82.19 90 ALA A C 1
ATOM 729 O O . ALA A 1 90 ? -10.801 10.671 12.631 1.00 82.19 90 ALA A O 1
ATOM 730 N N . GLY A 1 91 ? -11.207 8.588 13.371 1.00 84.56 91 GLY A N 1
ATOM 731 C CA . GLY A 1 91 ? -12.610 8.820 13.748 1.00 84.56 91 GLY A CA 1
ATOM 732 C C . GLY A 1 91 ? -13.645 8.559 12.651 1.00 84.56 91 GLY A C 1
ATOM 733 O O . GLY A 1 91 ? -14.837 8.664 12.915 1.00 84.56 91 GLY A O 1
ATOM 734 N N . HIS A 1 92 ? -13.222 8.185 11.440 1.00 86.69 92 HIS A N 1
ATOM 735 C CA . HIS A 1 92 ? -14.125 7.778 10.360 1.00 86.69 92 HIS A CA 1
ATOM 736 C C . HIS A 1 92 ? -13.440 6.829 9.365 1.00 86.69 92 HIS A C 1
ATOM 738 O O . HIS A 1 92 ? -12.212 6.741 9.286 1.00 86.69 92 HIS A O 1
ATOM 744 N N . VAL A 1 93 ? -14.242 6.119 8.569 1.00 84.75 93 VAL A N 1
ATOM 745 C CA . VAL A 1 93 ? -13.764 5.313 7.434 1.00 84.75 93 VAL A CA 1
ATOM 746 C C . VAL A 1 93 ? -13.833 6.090 6.130 1.00 84.75 93 VAL A C 1
ATOM 748 O O . VAL A 1 93 ? -14.540 7.081 6.016 1.00 84.75 93 VAL A O 1
ATOM 751 N N . ALA A 1 94 ? -13.160 5.585 5.094 1.00 81.12 94 ALA A N 1
ATOM 752 C CA . ALA A 1 94 ? -13.160 6.188 3.761 1.00 81.12 94 ALA A CA 1
ATOM 753 C C . ALA A 1 94 ? -14.565 6.468 3.190 1.00 81.12 94 ALA A C 1
ATOM 755 O O . ALA A 1 94 ? -14.723 7.420 2.433 1.00 81.12 94 ALA A O 1
ATOM 756 N N . ARG A 1 95 ? -15.576 5.665 3.559 1.00 81.31 95 ARG A N 1
ATOM 757 C CA . ARG A 1 95 ? -16.972 5.850 3.123 1.00 81.31 95 ARG A CA 1
ATOM 758 C C . ARG A 1 95 ? -17.655 7.060 3.760 1.00 81.31 95 ARG A C 1
ATOM 760 O O . ARG A 1 95 ? -18.460 7.691 3.092 1.00 81.31 95 ARG A O 1
ATOM 767 N N . ASP A 1 96 ? -17.294 7.386 4.996 1.00 82.44 96 ASP A N 1
ATOM 768 C CA . ASP A 1 96 ? -17.869 8.484 5.785 1.00 82.44 96 ASP A CA 1
ATOM 769 C C . ASP A 1 96 ? -16.927 9.701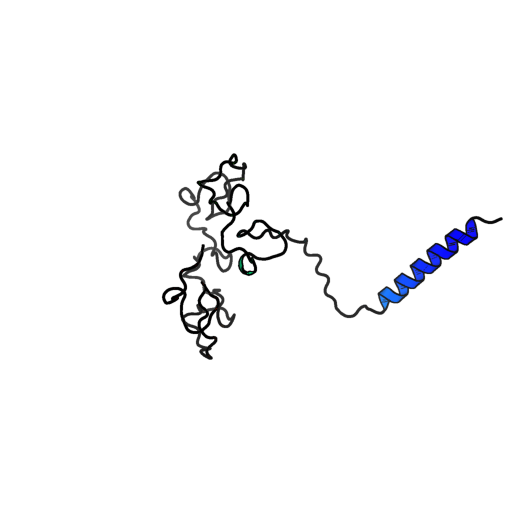 5.806 1.00 82.44 96 ASP A C 1
ATOM 771 O O . ASP A 1 96 ? -16.996 10.568 6.671 1.00 82.44 96 ASP A O 1
ATOM 775 N N . CYS A 1 97 ? -15.984 9.746 4.862 1.00 83.44 97 CYS A N 1
ATOM 776 C CA . CYS A 1 97 ? -14.992 10.799 4.766 1.00 83.44 97 CYS A CA 1
ATOM 777 C C . CYS A 1 97 ? -15.592 12.040 4.109 1.00 83.44 97 CYS A C 1
ATOM 779 O O . CYS A 1 97 ? -15.725 12.102 2.888 1.00 83.44 97 CYS A O 1
ATOM 781 N N . GLU A 1 98 ? -15.850 13.071 4.909 1.00 80.38 98 GLU A N 1
ATOM 782 C CA . GLU A 1 98 ? -16.258 14.401 4.430 1.00 80.38 98 GLU A CA 1
ATOM 783 C C . GLU A 1 98 ? -15.221 15.032 3.473 1.00 80.38 98 GLU A C 1
ATOM 785 O O . GLU A 1 98 ? -15.565 15.786 2.568 1.00 80.38 98 GLU A O 1
ATOM 790 N N . HIS A 1 99 ? -13.951 14.633 3.599 1.00 73.12 99 HIS A N 1
ATOM 791 C CA . HIS A 1 99 ? -12.836 15.064 2.755 1.00 73.12 99 HIS A CA 1
ATOM 792 C C . HIS A 1 99 ? -12.558 14.086 1.594 1.00 73.12 99 HIS A C 1
ATOM 794 O O . HIS A 1 99 ? -11.411 13.920 1.181 1.00 73.12 99 HIS A O 1
ATOM 800 N N . ALA A 1 100 ? -13.565 13.372 1.072 1.00 66.06 100 ALA A N 1
ATOM 801 C CA . ALA A 1 100 ? -13.363 12.399 -0.017 1.00 66.06 100 ALA A CA 1
ATOM 802 C C . ALA A 1 100 ? -12.692 13.019 -1.262 1.00 66.06 100 ALA A C 1
ATOM 804 O O . ALA A 1 100 ? -11.922 12.356 -1.953 1.00 66.06 100 ALA A O 1
ATOM 805 N N . ASN A 1 101 ? -12.923 14.313 -1.500 1.00 65.88 101 ASN A N 1
ATOM 806 C CA . ASN A 1 101 ? -12.313 15.077 -2.592 1.00 65.88 101 ASN A CA 1
ATOM 807 C C . ASN A 1 101 ? -10.839 15.450 -2.336 1.00 65.88 101 ASN A C 1
ATOM 809 O O . ASN A 1 101 ? -10.127 15.821 -3.266 1.00 65.88 101 ASN A O 1
ATOM 813 N N . GLU A 1 102 ? -10.358 15.315 -1.099 1.00 69.88 102 GLU A N 1
ATOM 814 C CA . GLU A 1 102 ? -8.951 15.492 -0.717 1.00 69.88 102 GLU A CA 1
ATOM 815 C C . GLU A 1 102 ? -8.182 14.168 -0.763 1.00 69.88 102 GLU A C 1
ATOM 817 O O . GLU A 1 102 ? -7.106 14.033 -0.176 1.00 69.88 102 GLU A O 1
ATOM 822 N N . GLN A 1 103 ? -8.725 13.161 -1.450 1.00 74.06 103 GLN A N 1
ATOM 823 C CA . GLN A 1 103 ? -8.028 11.905 -1.650 1.00 74.06 103 GLN A CA 1
ATOM 824 C C . GLN A 1 103 ? -6.665 12.174 -2.301 1.00 74.06 103 GLN A C 1
ATOM 826 O O . GLN A 1 103 ? -6.564 12.638 -3.440 1.00 74.06 103 GLN A O 1
ATOM 831 N N . LYS A 1 104 ? -5.598 11.851 -1.568 1.00 77.81 104 LYS A N 1
ATOM 832 C CA . LYS A 1 104 ? -4.238 11.916 -2.098 1.00 77.81 104 LYS A CA 1
ATOM 833 C C . LYS A 1 104 ? -4.026 10.837 -3.157 1.00 77.81 104 LYS A C 1
ATOM 835 O O . LYS A 1 104 ? -4.476 9.696 -3.025 1.00 77.81 104 LYS A O 1
ATOM 840 N N . CYS A 1 105 ? -3.278 11.171 -4.195 1.00 79.81 105 CYS A N 1
ATOM 841 C CA . CYS A 1 105 ? -2.857 10.226 -5.206 1.00 79.81 105 CYS A CA 1
ATOM 842 C C . CYS A 1 105 ? -1.954 9.157 -4.578 1.00 79.81 105 CYS A C 1
ATOM 844 O O . CYS A 1 105 ? -0.858 9.453 -4.108 1.00 79.81 105 CYS A O 1
ATOM 846 N N . TYR A 1 106 ? -2.365 7.890 -4.634 1.00 77.50 106 TYR A N 1
ATOM 847 C CA . TYR A 1 106 ? -1.560 6.772 -4.122 1.00 77.50 106 TYR A CA 1
ATOM 848 C C . TYR A 1 106 ? -0.230 6.563 -4.870 1.00 77.50 106 TYR A C 1
ATOM 850 O O . TYR A 1 106 ? 0.632 5.841 -4.381 1.00 77.50 106 TYR A O 1
ATOM 858 N N . CYS A 1 107 ? -0.046 7.182 -6.044 1.00 74.38 107 CYS A N 1
ATOM 859 C CA . CYS A 1 107 ? 1.201 7.101 -6.808 1.00 74.38 107 CYS A CA 1
ATOM 860 C C . CYS A 1 107 ? 2.215 8.184 -6.421 1.00 74.38 107 CYS A C 1
ATOM 862 O O . CYS A 1 107 ? 3.401 7.889 -6.320 1.00 74.38 107 CYS A O 1
ATOM 864 N N . CYS A 1 108 ? 1.775 9.434 -6.246 1.00 73.81 108 CYS A N 1
ATOM 865 C CA . CYS A 1 108 ? 2.677 10.579 -6.069 1.00 73.81 108 CYS A CA 1
ATOM 866 C C . CYS A 1 108 ? 2.485 11.333 -4.744 1.00 73.81 108 CYS A C 1
ATOM 868 O O . CYS A 1 108 ? 3.237 12.261 -4.463 1.00 73.81 108 CYS A O 1
ATOM 870 N N . GLY A 1 109 ? 1.474 10.976 -3.947 1.00 74.69 109 GLY A N 1
ATOM 871 C CA . GLY A 1 109 ? 1.126 11.647 -2.693 1.00 74.69 109 GLY A CA 1
ATOM 872 C C . GLY A 1 109 ? 0.504 13.039 -2.852 1.00 74.69 109 GLY A C 1
ATOM 873 O O . GLY A 1 109 ? 0.150 13.645 -1.847 1.00 74.69 109 GLY A O 1
ATOM 874 N N . GLY A 1 110 ? 0.364 13.547 -4.082 1.00 75.12 110 GLY A N 1
ATOM 875 C CA . GLY A 1 110 ? -0.250 14.844 -4.370 1.00 75.12 110 GLY A CA 1
ATOM 876 C C . GLY A 1 110 ? -1.771 14.832 -4.216 1.00 75.12 110 GLY A C 1
ATOM 877 O O . GLY A 1 110 ? -2.403 13.788 -4.343 1.00 75.12 110 GLY A O 1
ATOM 878 N N . PHE A 1 111 ? -2.357 15.998 -3.962 1.00 75.88 111 PHE A N 1
ATOM 879 C CA . PHE A 1 111 ? -3.803 16.185 -3.822 1.00 75.88 111 PHE A CA 1
ATOM 880 C C . PHE A 1 111 ? -4.441 16.647 -5.143 1.00 75.88 111 PHE A C 1
ATOM 882 O O . PHE A 1 111 ? -3.745 17.125 -6.041 1.00 75.88 111 PHE A O 1
ATOM 889 N N . GLY A 1 112 ? -5.762 16.490 -5.272 1.00 77.75 112 GLY A N 1
ATOM 890 C CA . GLY A 1 112 ? -6.537 16.979 -6.422 1.00 77.75 112 GLY A CA 1
ATOM 891 C C . GLY A 1 112 ? -6.611 16.034 -7.629 1.00 77.75 112 GLY A C 1
ATOM 892 O O . GLY A 1 112 ? -7.245 16.372 -8.624 1.00 77.75 112 GLY A O 1
ATOM 893 N N . HIS A 1 113 ? -6.001 14.847 -7.562 1.00 80.12 113 HIS A N 1
ATOM 894 C CA . HIS A 1 113 ? -6.155 13.806 -8.579 1.00 80.12 113 HIS A CA 1
ATOM 895 C C . HIS A 1 113 ? -5.983 12.401 -7.983 1.00 80.12 113 HIS A C 1
ATOM 897 O O . HIS A 1 113 ? -5.262 12.193 -7.009 1.00 80.12 113 HIS A O 1
ATOM 903 N N . ILE A 1 114 ? -6.613 11.408 -8.613 1.00 79.69 114 ILE A N 1
ATOM 904 C CA . ILE A 1 114 ? -6.445 9.986 -8.278 1.00 79.69 114 ILE A CA 1
ATOM 905 C C . ILE A 1 114 ? -5.340 9.348 -9.127 1.00 79.69 114 ILE A C 1
ATOM 907 O O . ILE A 1 114 ? -4.971 9.875 -10.173 1.00 79.69 114 ILE A O 1
ATOM 911 N N . GLN A 1 115 ? -4.865 8.156 -8.745 1.00 74.00 115 GLN A N 1
ATOM 912 C CA . GLN A 1 115 ? -3.797 7.431 -9.457 1.00 74.00 115 GLN A CA 1
ATOM 913 C C . GLN A 1 115 ? -4.023 7.319 -10.977 1.00 74.00 115 GLN A C 1
ATOM 915 O O . GLN A 1 115 ? -3.072 7.430 -11.744 1.00 74.00 115 GLN A O 1
ATOM 920 N N . LYS A 1 116 ? -5.274 7.143 -11.424 1.00 72.12 116 LYS A N 1
ATOM 921 C CA . LYS A 1 116 ? -5.623 7.045 -12.855 1.00 72.12 116 LYS A CA 1
ATOM 922 C C . LYS A 1 116 ? -5.383 8.337 -13.645 1.00 72.12 116 LYS A C 1
ATOM 924 O O . LYS A 1 116 ? -5.194 8.272 -14.852 1.00 72.12 116 LYS A O 1
ATOM 929 N N . LEU A 1 117 ? -5.423 9.480 -12.968 1.00 74.31 117 LEU A N 1
ATOM 930 C CA . LEU A 1 117 ? -5.269 10.822 -13.533 1.00 74.31 117 LEU A CA 1
ATOM 931 C C . LEU A 1 117 ? -3.913 11.438 -13.147 1.00 74.31 117 LEU A C 1
ATOM 933 O O . LEU A 1 117 ? -3.719 12.638 -13.294 1.00 74.31 117 LEU A O 1
ATOM 937 N N . CYS A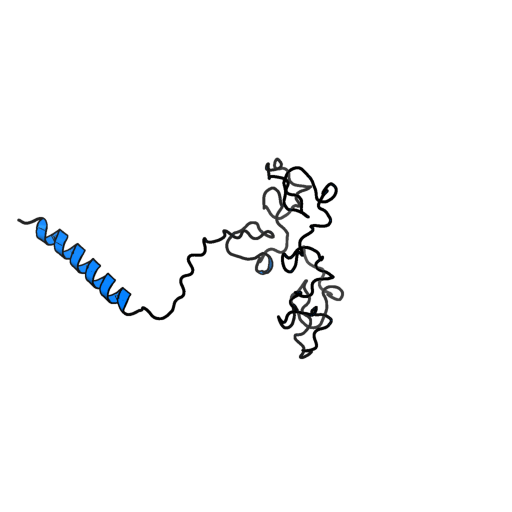 1 118 ? -2.986 10.632 -12.619 1.00 80.19 118 CYS A N 1
ATOM 938 C CA . CYS A 1 118 ? -1.680 11.104 -12.182 1.00 80.19 118 CYS A CA 1
ATOM 939 C C . CYS A 1 118 ? -0.737 11.286 -13.373 1.00 80.19 118 CYS A C 1
ATOM 941 O O . CYS A 1 118 ? -0.323 10.321 -14.014 1.00 80.19 118 CYS A O 1
ATOM 943 N N . ASP A 1 119 ? -0.353 12.530 -13.613 1.00 77.75 119 ASP A N 1
ATOM 944 C CA . ASP A 1 119 ? 0.687 12.972 -14.543 1.00 77.75 119 ASP A CA 1
ATOM 945 C C . ASP A 1 119 ? 2.091 12.532 -14.096 1.00 77.75 119 ASP A C 1
ATOM 947 O O . ASP A 1 119 ? 2.965 12.250 -14.912 1.00 77.75 119 ASP A O 1
ATOM 951 N N . LYS A 1 120 ? 2.295 12.377 -12.785 1.00 78.88 120 LYS A N 1
ATOM 952 C CA . LYS A 1 120 ? 3.548 11.882 -12.195 1.00 78.88 120 LYS A CA 1
ATOM 953 C C . LYS A 1 120 ? 3.624 10.358 -12.113 1.00 78.88 120 LYS A C 1
ATOM 955 O O . LYS A 1 120 ? 4.454 9.826 -11.372 1.00 78.88 120 LYS A O 1
ATOM 960 N N . VAL A 1 121 ? 2.766 9.638 -12.840 1.00 83.25 121 VAL A N 1
ATOM 961 C CA . VAL A 1 121 ? 2.839 8.177 -12.880 1.00 83.25 121 VAL A CA 1
ATOM 962 C C . VAL A 1 121 ? 4.182 7.749 -13.468 1.00 83.25 121 VAL A C 1
ATOM 964 O O . VAL A 1 121 ? 4.544 8.131 -14.580 1.00 83.25 121 VAL A O 1
ATOM 967 N N . LYS A 1 122 ? 4.940 6.976 -12.687 1.00 82.56 122 LYS A N 1
ATOM 968 C CA . LYS A 1 122 ? 6.203 6.385 -13.121 1.00 82.56 122 LYS A CA 1
ATOM 969 C C . LYS A 1 122 ? 5.904 5.114 -13.904 1.00 82.56 122 LYS A C 1
ATOM 97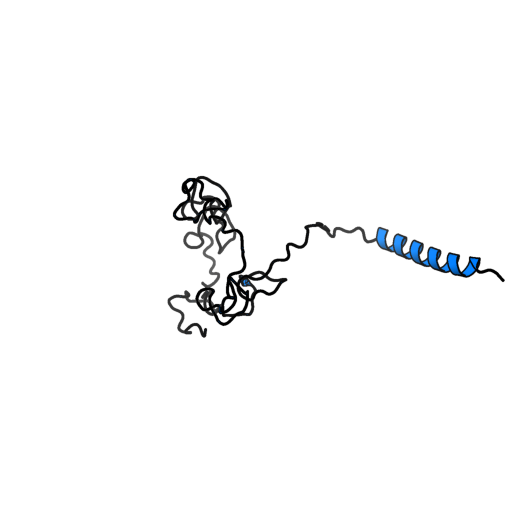1 O O . LYS A 1 122 ? 5.226 4.213 -13.407 1.00 82.56 122 LYS A O 1
ATOM 976 N N . CYS A 1 123 ? 6.435 5.015 -15.111 1.00 79.56 123 CYS A N 1
ATOM 977 C CA . CYS A 1 123 ? 6.358 3.812 -15.911 1.00 79.56 123 CYS A CA 1
ATOM 978 C C . CYS A 1 123 ? 7.095 2.673 -15.201 1.00 79.56 123 CYS A C 1
ATOM 980 O O . CYS A 1 123 ? 8.303 2.731 -14.987 1.00 79.56 123 CYS A O 1
ATOM 982 N N . TYR A 1 124 ? 6.378 1.601 -14.873 1.00 75.25 124 TYR A N 1
ATOM 983 C CA . TYR A 1 124 ? 6.974 0.419 -14.244 1.00 75.25 124 TYR A CA 1
ATOM 984 C C . TYR A 1 124 ? 7.956 -0.336 -15.154 1.00 75.25 124 TYR A C 1
ATOM 986 O O . TYR A 1 124 ? 8.701 -1.173 -14.657 1.00 75.25 124 TYR A O 1
ATOM 994 N N . ARG A 1 125 ? 7.965 -0.055 -16.467 1.00 74.31 125 ARG A N 1
ATOM 995 C CA . ARG A 1 125 ? 8.864 -0.698 -17.437 1.00 74.31 125 ARG A CA 1
ATOM 996 C C . ARG A 1 125 ? 10.171 0.075 -17.645 1.00 74.31 125 ARG A C 1
ATOM 998 O O . ARG A 1 125 ? 11.225 -0.542 -17.642 1.00 74.31 125 ARG A O 1
ATOM 1005 N N . CYS A 1 126 ? 10.119 1.398 -17.822 1.00 78.25 126 CYS A N 1
ATOM 1006 C CA . CYS A 1 126 ? 11.306 2.217 -18.120 1.00 78.25 126 CYS A CA 1
ATOM 1007 C C . CYS A 1 126 ? 11.703 3.189 -17.000 1.00 78.25 126 CYS A C 1
ATOM 1009 O O . CYS A 1 126 ? 12.765 3.797 -17.065 1.00 78.25 126 CYS A O 1
ATOM 1011 N N . GLY A 1 127 ? 10.863 3.360 -15.981 1.00 77.06 127 GLY A N 1
ATOM 1012 C CA . GLY A 1 127 ? 11.120 4.267 -14.869 1.00 77.06 127 GLY A CA 1
ATOM 1013 C C . GLY A 1 127 ? 10.911 5.753 -15.171 1.00 77.06 127 GLY A C 1
ATOM 1014 O O . GLY A 1 127 ? 11.083 6.561 -14.262 1.00 77.06 127 GLY A O 1
ATOM 1015 N N . GLU A 1 128 ? 10.516 6.131 -16.385 1.00 81.62 128 GLU A N 1
ATOM 1016 C CA . GLU A 1 128 ? 10.216 7.528 -16.717 1.00 81.62 128 GLU A CA 1
ATOM 1017 C C . GLU A 1 128 ? 8.808 7.928 -16.269 1.00 81.62 128 GLU A C 1
ATOM 1019 O O . GLU A 1 128 ? 7.900 7.100 -16.199 1.00 81.62 128 GLU A O 1
ATOM 1024 N N . ILE A 1 129 ? 8.632 9.204 -15.930 1.00 82.00 129 ILE A N 1
ATOM 1025 C CA . ILE A 1 129 ? 7.343 9.770 -15.514 1.00 82.00 129 ILE A CA 1
ATOM 1026 C C . ILE A 1 129 ? 6.518 10.217 -16.729 1.00 82.00 129 ILE A C 1
ATOM 1028 O O . ILE A 1 129 ? 7.066 10.465 -17.801 1.00 82.00 129 ILE A O 1
ATOM 1032 N N . GLY A 1 130 ? 5.200 10.331 -16.569 1.00 80.69 130 GLY A N 1
ATOM 1033 C CA . GLY A 1 130 ? 4.306 10.870 -17.602 1.00 80.69 130 GLY A CA 1
ATOM 1034 C C . GLY A 1 130 ? 3.591 9.822 -18.454 1.00 80.69 130 GLY A C 1
ATOM 1035 O O . GLY A 1 130 ? 2.771 10.179 -19.297 1.00 80.69 130 GLY A O 1
ATOM 1036 N N . HIS A 1 131 ? 3.849 8.527 -18.242 1.00 81.31 131 HIS A N 1
ATOM 1037 C CA . HIS A 1 131 ? 3.118 7.460 -18.924 1.00 81.31 131 HIS A CA 1
ATOM 1038 C C . HIS A 1 131 ? 3.044 6.168 -18.102 1.00 81.31 131 HIS A C 1
ATOM 1040 O O . HIS A 1 131 ? 3.904 5.850 -17.283 1.00 81.31 131 HIS A O 1
ATOM 1046 N N . VAL A 1 132 ? 1.998 5.381 -18.354 1.00 77.19 132 VAL A N 1
ATOM 1047 C CA . VAL A 1 132 ? 1.845 4.031 -17.794 1.00 77.19 132 VAL A CA 1
ATOM 1048 C C . VAL A 1 132 ? 2.606 3.011 -18.640 1.00 77.19 132 VAL A C 1
ATOM 1050 O O . VAL A 1 132 ? 2.741 3.192 -19.847 1.00 77.19 132 VAL A O 1
ATOM 1053 N N . ALA A 1 133 ? 3.037 1.895 -18.043 1.00 75.12 133 ALA A N 1
ATOM 1054 C CA . ALA A 1 133 ? 3.826 0.856 -18.725 1.00 75.12 133 ALA A CA 1
ATOM 1055 C C . ALA A 1 133 ? 3.190 0.316 -20.023 1.00 75.12 133 ALA A C 1
ATOM 1057 O O . ALA A 1 133 ? 3.899 -0.071 -20.947 1.00 75.12 133 ALA A O 1
ATOM 1058 N N . VAL A 1 134 ? 1.857 0.349 -20.117 1.00 74.19 134 VAL A N 1
ATOM 1059 C CA . VAL A 1 134 ? 1.089 -0.046 -21.311 1.00 74.19 134 VAL A CA 1
ATOM 1060 C C . VAL A 1 134 ? 1.311 0.908 -22.495 1.00 74.19 134 VAL A C 1
ATOM 1062 O O . VAL A 1 134 ? 1.219 0.489 -23.641 1.00 74.19 134 VAL A O 1
ATOM 1065 N N . ARG A 1 135 ? 1.626 2.182 -22.234 1.00 74.75 135 ARG A N 1
ATOM 1066 C CA . ARG A 1 135 ? 1.860 3.237 -23.237 1.00 74.75 135 ARG A CA 1
ATOM 1067 C C . ARG A 1 135 ? 3.340 3.646 -23.310 1.00 74.75 135 ARG A C 1
ATOM 1069 O O . ARG A 1 135 ? 3.652 4.780 -23.649 1.00 74.75 135 ARG A O 1
ATOM 1076 N N . CYS A 1 136 ? 4.247 2.744 -22.934 1.00 78.12 136 CYS A N 1
ATOM 1077 C CA . CYS A 1 136 ? 5.688 2.987 -22.939 1.00 78.12 136 CYS A CA 1
ATOM 1078 C C . CYS A 1 136 ? 6.280 2.781 -24.338 1.00 78.12 136 CYS A C 1
ATOM 1080 O O . CYS A 1 136 ? 6.300 1.659 -24.843 1.00 78.12 136 CYS A O 1
ATOM 1082 N N . SER A 1 137 ? 6.818 3.851 -24.926 1.00 77.38 137 SER A N 1
ATOM 1083 C CA . SER A 1 137 ? 7.422 3.849 -26.269 1.00 77.38 137 SER A CA 1
ATOM 1084 C C . SER A 1 137 ? 8.792 3.166 -26.335 1.00 77.38 137 SER A C 1
ATOM 1086 O O . SER A 1 137 ? 9.251 2.814 -27.417 1.00 77.38 137 SER A O 1
ATOM 1088 N N . ARG A 1 138 ? 9.457 2.941 -25.190 1.00 70.50 138 ARG A N 1
ATOM 1089 C CA . ARG A 1 138 ? 10.651 2.083 -25.111 1.00 70.50 138 ARG A CA 1
ATOM 1090 C C . ARG A 1 138 ? 10.191 0.625 -25.135 1.00 70.50 138 ARG A C 1
ATOM 1092 O O . ARG A 1 138 ? 10.004 -0.001 -24.094 1.00 70.50 138 ARG A O 1
ATOM 1099 N N . SER A 1 139 ? 9.927 0.133 -26.339 1.00 60.91 139 SER A N 1
ATOM 1100 C CA . SER A 1 139 ? 9.426 -1.209 -26.643 1.00 60.91 139 SER A CA 1
ATOM 1101 C C . SER A 1 139 ? 10.534 -2.232 -26.906 1.00 60.91 139 SER A C 1
ATOM 1103 O O . SER A 1 139 ? 10.253 -3.292 -27.460 1.00 60.91 139 SER A O 1
ATOM 1105 N N . GLN A 1 140 ? 11.781 -1.978 -26.489 1.00 57.22 140 GLN A N 1
ATOM 1106 C CA . GLN A 1 140 ? 12.731 -3.084 -26.401 1.00 57.22 140 GLN A CA 1
ATOM 1107 C C . GLN A 1 140 ? 12.257 -4.008 -25.288 1.00 57.22 140 GLN A C 1
ATOM 1109 O O . GLN A 1 140 ? 12.181 -3.622 -24.123 1.00 57.22 140 GLN A O 1
ATOM 1114 N N . ALA A 1 141 ? 11.821 -5.183 -25.727 1.00 53.78 141 ALA A N 1
ATOM 1115 C CA . ALA A 1 141 ? 11.154 -6.211 -24.968 1.00 53.78 141 ALA A CA 1
ATOM 1116 C C . ALA A 1 141 ? 11.939 -6.563 -23.702 1.00 53.78 141 ALA A C 1
ATOM 1118 O O . ALA A 1 141 ? 12.803 -7.430 -23.711 1.00 53.78 141 ALA A O 1
ATOM 1119 N N . THR A 1 142 ? 11.604 -5.927 -22.582 1.00 56.50 142 THR A N 1
ATOM 1120 C CA . THR A 1 142 ? 11.610 -6.680 -21.339 1.00 56.50 142 THR A CA 1
ATOM 1121 C C . THR A 1 142 ? 10.352 -7.519 -21.413 1.00 56.50 142 THR A C 1
ATOM 1123 O O . THR A 1 142 ? 9.228 -7.007 -21.467 1.00 56.50 142 THR A O 1
ATOM 1126 N N . GLU A 1 143 ? 10.568 -8.812 -21.615 1.00 57.91 143 GLU A N 1
ATOM 1127 C CA . GLU A 1 143 ? 9.518 -9.803 -21.721 1.00 57.91 143 GLU A CA 1
ATOM 1128 C C . GLU A 1 143 ? 8.504 -9.554 -20.600 1.00 57.91 143 GLU A C 1
ATOM 1130 O O . GLU A 1 143 ? 8.869 -9.237 -19.465 1.00 57.91 143 GLU A O 1
ATOM 1135 N N . THR A 1 144 ? 7.211 -9.568 -20.931 1.00 64.81 144 THR A N 1
ATOM 1136 C CA . THR A 1 144 ? 6.200 -9.329 -19.899 1.00 64.81 144 THR A CA 1
ATOM 1137 C C . THR A 1 144 ? 6.301 -10.482 -18.915 1.00 64.81 144 THR A C 1
ATOM 1139 O O . THR A 1 144 ? 5.981 -11.617 -19.259 1.00 64.81 144 THR A O 1
ATOM 1142 N N . ASN A 1 145 ? 6.827 -10.184 -17.729 1.00 70.25 145 ASN A N 1
ATOM 1143 C CA . ASN A 1 145 ? 6.987 -11.162 -16.673 1.00 70.25 145 ASN A CA 1
ATOM 1144 C C . ASN A 1 145 ? 5.635 -11.365 -16.009 1.00 70.25 145 ASN A C 1
ATOM 1146 O O . ASN A 1 145 ? 4.969 -10.416 -15.580 1.00 70.25 145 ASN A O 1
ATOM 1150 N N . CYS A 1 146 ? 5.226 -12.617 -15.924 1.00 72.38 146 CYS A N 1
ATOM 1151 C CA . CYS A 1 146 ? 4.017 -12.981 -15.236 1.00 72.38 146 CYS A CA 1
ATOM 1152 C C . CYS A 1 146 ? 4.161 -12.685 -13.741 1.00 72.38 146 CYS A C 1
ATOM 1154 O O . CYS A 1 146 ? 5.006 -13.254 -13.056 1.00 72.38 146 CYS A O 1
ATOM 1156 N N . TYR A 1 147 ? 3.285 -11.834 -13.210 1.00 72.81 147 TYR A N 1
ATOM 1157 C CA . TYR A 1 147 ? 3.278 -11.472 -11.790 1.00 72.81 147 TYR A CA 1
ATOM 1158 C C . TYR A 1 147 ? 3.007 -12.649 -10.838 1.00 72.81 147 TYR A C 1
ATOM 1160 O O . TYR A 1 147 ? 3.239 -12.505 -9.644 1.00 72.81 147 TYR A O 1
ATOM 1168 N N . LYS A 1 148 ? 2.518 -13.792 -11.344 1.00 69.81 148 LYS A N 1
ATOM 1169 C CA . LYS A 1 148 ? 2.290 -15.007 -10.545 1.00 69.81 148 LYS A CA 1
ATOM 1170 C C . LYS A 1 148 ? 3.517 -15.911 -10.466 1.00 69.81 148 LYS A C 1
ATOM 1172 O O . LYS A 1 148 ? 3.728 -16.543 -9.445 1.00 69.81 148 LYS A O 1
ATOM 1177 N N . CYS A 1 149 ? 4.315 -15.991 -11.530 1.00 74.06 149 CYS A N 1
ATOM 1178 C CA . CYS A 1 149 ? 5.390 -16.982 -11.623 1.00 74.06 149 CYS A CA 1
ATOM 1179 C C . CYS A 1 149 ? 6.766 -16.424 -11.982 1.00 74.06 149 CYS A C 1
ATOM 1181 O O . CYS A 1 149 ? 7.716 -17.188 -12.133 1.00 74.06 149 CYS A O 1
ATOM 1183 N N . GLY A 1 150 ? 6.876 -15.113 -12.192 1.00 66.75 150 GLY A N 1
ATOM 1184 C CA . GLY A 1 150 ? 8.113 -14.426 -12.557 1.00 66.75 150 GLY A CA 1
ATOM 1185 C C . GLY A 1 150 ? 8.635 -14.735 -13.962 1.00 66.75 150 GLY A C 1
ATOM 1186 O O . GLY A 1 150 ? 9.556 -14.060 -14.414 1.00 66.75 150 GLY A O 1
ATOM 1187 N N . LYS A 1 151 ? 8.057 -15.712 -14.674 1.00 75.88 151 LYS A N 1
ATOM 1188 C CA . LYS A 1 151 ? 8.493 -16.086 -16.021 1.00 75.88 151 LYS A CA 1
ATOM 1189 C C . LYS A 1 151 ? 8.034 -15.061 -17.048 1.00 75.88 151 LYS A C 1
ATOM 1191 O O . LYS A 1 151 ? 6.885 -14.622 -17.051 1.00 75.88 151 LYS A O 1
ATOM 1196 N N . ALA A 1 152 ? 8.954 -14.739 -17.935 1.00 72.56 152 ALA A N 1
ATOM 1197 C CA . ALA A 1 152 ? 8.750 -13.967 -19.137 1.00 72.56 152 ALA A CA 1
ATOM 1198 C C . ALA A 1 152 ? 7.761 -14.607 -20.129 1.00 72.56 152 ALA A C 1
ATOM 1200 O O . ALA A 1 152 ? 7.538 -15.819 -20.128 1.00 72.56 152 ALA A O 1
ATOM 1201 N N . GLY A 1 153 ? 7.198 -13.783 -21.014 1.00 75.69 153 GLY A N 1
ATOM 1202 C CA . GLY A 1 153 ? 6.486 -14.233 -22.215 1.00 75.69 153 GLY A CA 1
ATOM 1203 C C . GLY A 1 153 ? 4.968 -14.376 -22.079 1.00 75.69 153 GLY A C 1
ATOM 1204 O O . GLY A 1 153 ? 4.312 -14.693 -23.065 1.00 75.69 153 GLY A O 1
ATOM 1205 N N . HIS A 1 154 ? 4.388 -14.118 -20.902 1.00 74.38 154 HIS A N 1
ATOM 1206 C CA . HIS A 1 154 ? 2.936 -14.162 -20.698 1.00 74.38 154 HIS A CA 1
ATOM 1207 C C . HIS A 1 154 ? 2.483 -13.263 -19.537 1.00 74.38 154 HIS A C 1
ATOM 1209 O O . HIS A 1 154 ? 3.254 -12.928 -18.638 1.00 74.38 154 HIS A O 1
ATOM 1215 N N . MET A 1 155 ? 1.210 -12.860 -19.540 1.00 73.25 155 MET A N 1
ATOM 1216 C CA . MET A 1 155 ? 0.616 -12.098 -18.438 1.00 73.25 155 MET A CA 1
ATOM 1217 C C . MET A 1 155 ? 0.090 -13.034 -17.343 1.00 73.25 155 MET A C 1
ATOM 1219 O O . MET A 1 155 ? -0.192 -14.201 -17.583 1.00 73.25 155 MET A O 1
ATOM 1223 N N . ALA A 1 156 ? -0.146 -12.500 -16.141 1.00 73.31 156 ALA A N 1
ATOM 1224 C CA . ALA A 1 156 ? -0.744 -13.247 -15.025 1.00 73.31 156 ALA A CA 1
ATOM 1225 C C . ALA A 1 156 ? -2.123 -13.869 -15.327 1.00 73.31 156 ALA A C 1
ATOM 1227 O O . ALA A 1 156 ? -2.566 -14.750 -14.591 1.00 73.31 156 ALA A O 1
ATOM 1228 N N . LYS A 1 157 ? -2.803 -13.397 -16.379 1.00 68.31 157 LYS A N 1
ATOM 1229 C CA . LYS A 1 157 ? -4.082 -13.936 -16.857 1.00 68.31 157 LYS A CA 1
ATOM 1230 C C . LYS A 1 157 ? -3.919 -15.198 -17.703 1.00 68.31 157 LYS A C 1
ATOM 1232 O O . LYS A 1 157 ? -4.750 -16.085 -17.602 1.00 68.31 157 LYS A O 1
ATOM 1237 N N . ASP A 1 158 ? -2.833 -15.284 -18.463 1.00 71.44 158 ASP A N 1
ATOM 1238 C CA . ASP A 1 158 ? -2.526 -16.385 -19.385 1.00 71.44 158 ASP A CA 1
ATOM 1239 C C . ASP A 1 158 ? -1.509 -17.358 -18.766 1.00 71.44 158 ASP A C 1
ATOM 1241 O O . ASP A 1 158 ? -0.798 -18.088 -19.451 1.00 71.44 158 ASP A O 1
ATOM 1245 N N . CYS A 1 159 ? -1.384 -17.317 -17.440 1.00 76.31 159 CYS A N 1
ATOM 1246 C CA . CYS A 1 159 ? -0.426 -18.104 -16.696 1.00 76.31 159 CYS A CA 1
ATOM 1247 C C . CYS A 1 159 ? -0.992 -19.493 -16.415 1.00 76.31 159 CYS A C 1
ATOM 1249 O O . CYS A 1 159 ? -1.911 -19.636 -15.615 1.00 76.31 159 CYS A O 1
ATOM 1251 N N . SER A 1 160 ? -0.414 -20.510 -17.057 1.00 77.38 160 SER A N 1
ATOM 1252 C CA . SER A 1 160 ? -0.820 -21.915 -16.902 1.00 77.38 160 SER A CA 1
ATOM 1253 C C . SER A 1 160 ? -0.432 -22.537 -15.558 1.00 77.38 160 SER A C 1
ATOM 1255 O O . SER A 1 160 ? -0.794 -23.678 -15.291 1.00 77.38 160 SER A O 1
ATOM 1257 N N . ILE A 1 161 ? 0.330 -21.824 -14.728 1.00 70.44 161 ILE A N 1
ATOM 1258 C CA . ILE A 1 161 ? 0.575 -22.217 -13.343 1.00 70.44 161 ILE A CA 1
ATOM 1259 C C . ILE A 1 161 ? -0.511 -21.568 -12.499 1.00 70.44 161 ILE A C 1
ATOM 1261 O O . ILE A 1 161 ? -0.526 -20.349 -12.301 1.00 70.44 161 ILE A O 1
ATOM 1265 N N . GLU A 1 162 ? -1.445 -22.400 -12.040 1.00 61.09 162 GLU A N 1
ATOM 1266 C CA . GLU A 1 162 ? -2.335 -22.033 -10.949 1.00 61.09 162 GLU A CA 1
ATOM 1267 C C . GLU A 1 162 ? -1.445 -21.576 -9.796 1.00 61.09 162 GLU A C 1
ATOM 1269 O O . GLU A 1 162 ? -0.474 -22.249 -9.452 1.00 61.09 162 GLU A O 1
ATOM 1274 N N . ALA A 1 163 ? -1.703 -20.372 -9.285 1.00 50.06 163 ALA A N 1
ATOM 1275 C CA . ALA A 1 163 ? -0.949 -19.845 -8.163 1.00 50.06 163 ALA A CA 1
ATOM 1276 C C . ALA A 1 163 ? -1.161 -20.815 -7.004 1.00 50.06 163 ALA A C 1
ATOM 1278 O O . ALA A 1 163 ? -2.264 -20.887 -6.465 1.00 50.06 163 ALA A O 1
ATOM 1279 N N . THR A 1 164 ? -0.142 -21.607 -6.685 1.00 52.28 164 THR A N 1
ATOM 1280 C CA . THR A 1 164 ? -0.141 -22.385 -5.458 1.00 52.28 164 THR A CA 1
ATOM 1281 C C . THR A 1 164 ? -0.188 -21.366 -4.330 1.00 52.28 164 THR A C 1
ATOM 1283 O O . THR A 1 164 ? 0.723 -20.543 -4.226 1.00 52.28 164 THR A O 1
ATOM 1286 N N . ALA A 1 165 ? -1.313 -21.377 -3.616 1.00 38.88 165 ALA A N 1
ATOM 1287 C CA . ALA A 1 165 ? -1.558 -20.634 -2.387 1.00 38.88 165 ALA A CA 1
ATOM 1288 C C . ALA A 1 165 ? -0.357 -20.779 -1.433 1.00 38.88 165 ALA A C 1
ATOM 1290 O O . ALA A 1 165 ? 0.005 -21.950 -1.161 1.00 38.88 165 ALA A O 1
#

Solvent-accessible surface area (backbone atoms only — not comparable to full-atom values): 10413 Å² total; per-residue (Å²): 139,72,76,67,63,63,57,52,59,57,52,56,59,50,59,56,52,59,56,59,63,63,76,68,76,68,89,74,87,80,70,87,62,76,81,74,84,42,54,12,70,31,56,47,49,68,87,44,54,53,91,75,50,89,62,83,48,55,18,10,88,64,78,35,45,59,88,41,51,58,88,74,50,88,64,80,79,64,95,61,85,55,48,12,84,37,70,61,47,66,89,42,49,53,89,72,40,90,49,55,78,52,26,45,11,86,74,72,66,45,67,79,37,48,57,93,69,44,63,71,32,55,11,84,76,80,65,48,65,64,36,53,54,93,71,48,84,80,68,76,77,71,57,51,50,11,84,74,74,67,47,61,80,36,49,61,87,73,46,89,65,75,76,79,116

Sequence (165 aa):
MNNATLQVQFVIKRDAIDKLAKEYRGHVQLSFSKPYEMFCYRCGDQGHMARDCCHSEDACYNCHRIGHISRDCKEPKKEREQLCYNCGKAGHVARDCEHANEQKCYCCGGFGHIQKLCDKVKCYRCGEIGHVAVRCSRSQATETNCYKCGKAGHMAKDCSIEATA

Nearest PDB structures (foldseek):
  7c4c-assembly1_A  TM=2.696E-01  e=2.736E-04  Trypanosoma brucei brucei TREU927

InterPro domains:
  IPR001878 Zinc finger, CCHC-type [PF00098] (40-53)
  IPR001878 Zinc finger, CCHC-type [PF00098] (59-75)
  IPR001878 Zinc finger, CCHC-type [PF00098] (83-97)
  IPR001878 Zinc finger, CCHC-type [PF00098] (122-137)
  IPR001878 Zinc finger, CCHC-type [PF00098] (146-160)
  IPR001878 Zinc finger, CCHC-type [PS50158] (40-53)
  IPR001878 Zinc finger, CCHC-type [PS50158] (60-75)
  IPR001878 Zinc finger, CCHC-type [PS50158] (84-97)
  IPR001878 Zinc finger, CCHC-type [PS50158] (104-120)
  IPR001878 Zinc finger, CCHC-type [PS50158] (122-136)
  IPR001878 Zinc finger, CCHC-type [PS50158] (146-159)
  IPR001878 Zinc finger, CCHC-type [SM00343] (39-55)
  IPR001878 Zinc finger, CCHC-type [SM00343] (59-75)
  IPR001878 Zinc finger, CCHC-type [SM00343] (83-99)
  IPR001878 Zinc finger, CCHC-type [SM00343] (104-120)
  IPR001878 Zinc finger, CCHC-type [SM00343] (122-138)
  IPR001878 Zinc finger, CCHC-type [SM00343] (145-161)
  IPR025836 Zinc knuckle CX2CX4HX4C [PF14392] (105-120)

Radius of gyration: 25.96 Å; Cα contacts (8 Å, |Δi|>4): 209; chains: 1; bounding box: 73×39×68 Å

Organism: Solea senegalensis (NCBI:txid28829)

Foldseek 3Di:
DDPPVVVVVVVVVVVVVVVVVVVPPDDDPPDPDPPPQDQAQAQRHGDDHVVPDPDPFGAAPQPSHGDDHVVPDPDDRPPDFPAAQAPRDGDDYVVPDPVVQQGAAPQPRHGRDYVVPDCQHQAPPPRDGRDHVVPDPPPPDPFAQAPQPRDGPDYVVPDPDDRDD

pLDDT: mean 70.01, std 12.94, range [37.62, 89.88]

Mean predicted aligned error: 18.78 Å

Secondary structure (DSSP, 8-state):
--THHHHHHHHHHHHHHHHHHHH--S------------B-TTT--BSS-GGG---SSPPPTTT--SSS-TTS--SPPP----B-TTT--BSS-GGG-TTGGGPPPTTT--SS--GGG-TTPBPTTT--BSS-GGG-S--S------TTT--SSS-TTS-SS----